Protein AF-A0A820I9M3-F1 (afdb_monomer_lite)

Radius of gyration: 20.69 Å; chains: 1; bounding box: 54×46×47 Å

Sequence (128 aa):
MGVDLPSICWPTSKDFTCWDHLLSNITSIHVIHMNHLDVGYNGIPTMGFINNILNIYFHQYLPRAAILAEQIRRISLDDSFIYKTHPWLLSMFFDCPSNFVLAGIELKCPSNDELMLIERAIRTGTIA

Organism: NCBI:txid392033

pLDDT: mean 86.3, std 14.19, range [38.12, 98.44]

Foldseek 3Di:
DDDPDPDPDDDDPVDCVSVCVVVVPDPDDDDAAEDDQDQQDCPDPDGSHPLVSLLCCQPPVLLVLLVVQVVCVVVDVPDGAAYEDDPVSVVCQLVPDPQDDDPNHGRDHHDPVSVVSNVVCVVVRRYD

Secondary structure (DSSP, 8-state):
--------PPPBTTB-HHHHHHHTT-------EE----TT---SSS---HHHHHHHIIIIIHHHHHHHHHHHHHH-SS----EE--HHHHHHHHTPPTT-EETTEEPPPPPHHHHHHHHHHHHTTSB-

Structure (mmCIF, N/CA/C/O backbone):
data_AF-A0A820I9M3-F1
#
_entry.id   AF-A0A820I9M3-F1
#
loop_
_atom_site.group_PDB
_atom_site.id
_atom_site.type_symbol
_atom_site.label_atom_id
_atom_site.label_alt_id
_atom_site.label_comp_id
_atom_site.label_asym_id
_atom_site.label_entity_id
_atom_site.label_seq_id
_atom_site.pdbx_PDB_ins_code
_atom_site.Cartn_x
_atom_site.Cartn_y
_atom_site.Cartn_z
_atom_site.occupancy
_atom_site.B_iso_or_equiv
_atom_site.auth_seq_id
_atom_site.auth_comp_id
_atom_site.auth_asym_id
_atom_site.auth_atom_id
_atom_site.pdbx_PDB_model_num
ATOM 1 N N . MET A 1 1 ? 24.619 -35.774 -23.546 1.00 38.12 1 MET A N 1
ATOM 2 C CA . MET A 1 1 ? 24.988 -34.346 -23.602 1.00 38.12 1 MET A CA 1
ATOM 3 C C . MET A 1 1 ? 24.532 -33.729 -22.295 1.00 38.12 1 MET A C 1
ATOM 5 O O . MET A 1 1 ? 23.336 -33.546 -22.118 1.00 38.12 1 MET A O 1
ATOM 9 N N . GLY A 1 2 ? 25.447 -33.590 -21.334 1.00 38.69 2 GLY A N 1
ATOM 10 C CA . GLY A 1 2 ? 25.148 -32.971 -20.045 1.00 38.69 2 GLY A CA 1
ATOM 11 C C . GLY A 1 2 ? 25.142 -31.458 -20.212 1.00 38.69 2 GLY A C 1
ATOM 12 O O . GLY A 1 2 ? 26.060 -30.912 -20.814 1.00 38.69 2 GLY A O 1
ATOM 13 N N . VAL A 1 3 ? 24.088 -30.801 -19.745 1.00 46.31 3 VAL A N 1
ATOM 14 C CA . VAL A 1 3 ? 24.104 -29.355 -19.527 1.00 46.31 3 VAL A CA 1
ATOM 15 C C . VAL A 1 3 ? 24.861 -29.129 -18.228 1.00 46.31 3 VAL A C 1
ATOM 17 O O . VAL A 1 3 ? 24.328 -29.393 -17.151 1.00 46.31 3 VAL A O 1
ATOM 20 N N . ASP A 1 4 ? 26.115 -28.695 -18.339 1.00 50.47 4 ASP A N 1
ATOM 21 C CA . ASP A 1 4 ? 26.831 -28.098 -17.218 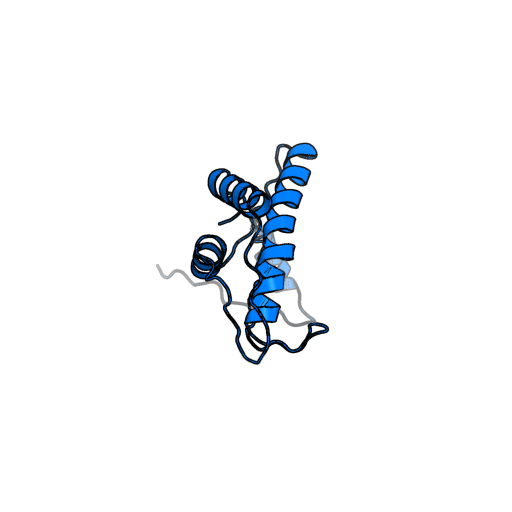1.00 50.47 4 ASP A CA 1
ATOM 22 C C . ASP A 1 4 ? 26.031 -26.866 -16.791 1.00 50.47 4 ASP A C 1
ATOM 24 O O . ASP A 1 4 ? 25.974 -25.858 -17.500 1.00 50.47 4 ASP A O 1
ATOM 28 N N . LEU A 1 5 ? 25.338 -26.967 -15.656 1.00 52.59 5 LEU A N 1
ATOM 29 C CA . LEU A 1 5 ? 24.785 -25.790 -15.004 1.00 52.59 5 LEU A CA 1
ATOM 30 C C . LEU A 1 5 ? 25.975 -24.879 -14.682 1.00 52.59 5 LEU A C 1
ATOM 32 O O . LEU A 1 5 ? 26.922 -25.361 -14.052 1.00 52.59 5 LEU A O 1
ATOM 36 N N . PRO A 1 6 ? 25.970 -23.602 -15.109 1.00 56.34 6 PRO A N 1
ATOM 37 C CA . PRO A 1 6 ? 27.057 -22.699 -14.780 1.00 56.34 6 PRO A CA 1
ATOM 38 C C . PRO A 1 6 ? 27.207 -22.690 -13.261 1.00 56.34 6 PRO A C 1
ATOM 40 O O . PRO A 1 6 ? 26.244 -22.449 -12.529 1.00 56.34 6 PRO A O 1
ATOM 43 N N . SER A 1 7 ? 28.406 -23.035 -12.796 1.00 60.47 7 SER A N 1
ATOM 44 C CA . SER A 1 7 ? 28.771 -22.999 -11.387 1.00 60.47 7 SER A CA 1
ATOM 45 C C . SER A 1 7 ? 28.386 -21.633 -10.833 1.00 60.47 7 SER A C 1
ATOM 47 O O . SER A 1 7 ? 28.959 -20.627 -11.252 1.00 60.47 7 SER A O 1
ATOM 49 N N . ILE A 1 8 ? 27.397 -21.598 -9.934 1.00 60.56 8 ILE A N 1
ATOM 50 C CA . ILE A 1 8 ? 26.994 -20.385 -9.219 1.00 60.56 8 ILE A CA 1
ATOM 51 C C . ILE A 1 8 ? 28.252 -19.820 -8.556 1.00 60.56 8 ILE A C 1
ATOM 53 O O . ILE A 1 8 ? 28.775 -20.395 -7.600 1.00 60.56 8 ILE A O 1
ATOM 57 N N . CYS A 1 9 ? 28.771 -18.721 -9.103 1.00 64.31 9 CYS A N 1
ATOM 58 C CA . CYS A 1 9 ? 29.824 -17.953 -8.470 1.00 64.31 9 CYS A CA 1
ATOM 59 C C . CYS A 1 9 ? 29.164 -17.028 -7.446 1.00 64.31 9 CYS A C 1
ATOM 61 O O . CYS A 1 9 ? 28.246 -16.274 -7.760 1.00 64.31 9 CYS A O 1
ATOM 63 N N . TRP A 1 10 ? 29.596 -17.127 -6.190 1.00 58.09 10 TRP A N 1
ATOM 64 C CA . TRP A 1 10 ? 29.182 -16.197 -5.148 1.00 58.09 10 TRP A CA 1
ATOM 65 C C . TRP A 1 10 ? 30.125 -14.996 -5.196 1.00 58.09 10 TRP A C 1
ATOM 67 O O . TRP A 1 10 ? 31.331 -15.179 -5.006 1.00 58.09 10 TRP A O 1
ATOM 77 N N . PRO A 1 11 ? 29.626 -13.780 -5.460 1.00 62.53 11 PRO A N 1
ATOM 78 C CA . PRO A 1 11 ? 30.482 -12.611 -5.488 1.00 62.53 11 PRO A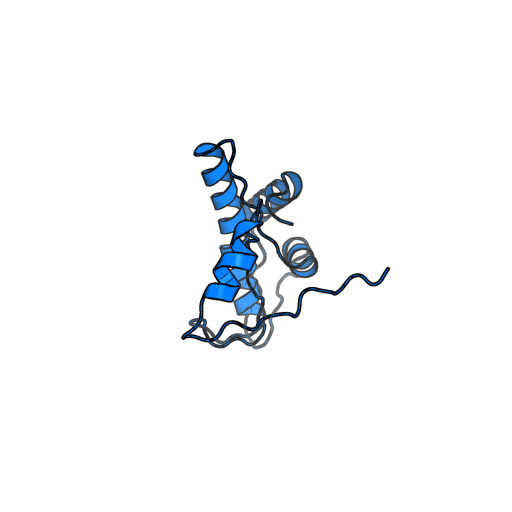 CA 1
ATOM 79 C C . PRO A 1 11 ? 31.044 -12.355 -4.090 1.00 62.53 11 PRO A C 1
ATOM 81 O O . PRO A 1 11 ? 30.339 -12.445 -3.083 1.00 62.53 11 PRO A O 1
ATOM 84 N N . THR A 1 12 ? 32.324 -12.008 -4.032 1.00 62.72 12 THR A N 1
ATOM 85 C CA . THR A 1 12 ? 32.939 -11.485 -2.810 1.00 62.72 12 THR A CA 1
ATOM 86 C C . THR A 1 12 ? 33.134 -9.984 -2.969 1.00 62.72 12 THR A C 1
ATOM 88 O O . THR A 1 12 ? 33.204 -9.474 -4.083 1.00 62.72 12 THR A O 1
ATOM 91 N N . SER A 1 13 ? 33.280 -9.254 -1.863 1.00 66.06 13 SER A N 1
ATOM 92 C CA . SER A 1 13 ? 33.480 -7.794 -1.879 1.00 66.06 13 SER A CA 1
ATOM 93 C C . SER A 1 13 ? 34.750 -7.321 -2.605 1.00 66.06 13 SER A C 1
ATOM 95 O O . SER A 1 13 ? 34.985 -6.119 -2.696 1.00 66.06 13 SER A O 1
ATOM 97 N N . LYS A 1 14 ? 35.584 -8.246 -3.095 1.00 64.94 14 LYS A N 1
ATOM 98 C CA . LYS A 1 14 ? 36.868 -7.975 -3.749 1.00 64.94 14 LYS A CA 1
ATOM 99 C C . LYS A 1 14 ? 36.947 -8.483 -5.189 1.00 64.94 14 LYS A C 1
ATOM 101 O O . LYS A 1 14 ? 37.935 -8.187 -5.851 1.00 64.94 14 LYS A O 1
ATOM 106 N N . ASP A 1 15 ? 35.944 -9.221 -5.663 1.00 66.38 15 ASP A N 1
ATOM 107 C CA . ASP A 1 15 ? 35.921 -9.764 -7.020 1.00 66.38 15 ASP A CA 1
ATOM 108 C C . ASP A 1 15 ? 34.523 -9.625 -7.634 1.00 66.38 15 ASP A C 1
ATOM 110 O O . ASP A 1 15 ? 33.578 -10.328 -7.265 1.00 66.38 15 ASP A O 1
ATOM 114 N N . PHE A 1 16 ? 34.421 -8.680 -8.570 1.00 66.00 16 PHE A N 1
ATOM 115 C CA . PHE A 1 16 ? 33.206 -8.360 -9.316 1.00 66.00 16 PHE A CA 1
ATOM 116 C C . PHE A 1 16 ? 33.152 -9.032 -10.695 1.00 66.00 16 PHE A C 1
ATOM 118 O O . PHE A 1 16 ? 32.154 -8.881 -11.389 1.00 66.00 16 PHE A O 1
ATOM 125 N N . THR A 1 17 ? 34.162 -9.811 -11.096 1.00 69.88 17 THR A N 1
ATOM 126 C CA . THR A 1 17 ? 34.201 -10.435 -12.436 1.00 69.88 17 THR A CA 1
ATOM 127 C C . THR A 1 17 ? 33.031 -11.401 -12.674 1.00 69.88 17 THR A C 1
ATOM 129 O O . THR A 1 17 ? 32.539 -11.542 -13.793 1.00 69.88 17 THR A O 1
ATOM 132 N N . CYS A 1 18 ? 32.513 -12.001 -11.598 1.00 67.06 18 CYS A N 1
ATOM 133 C CA . CYS A 1 18 ? 31.279 -12.787 -11.604 1.00 67.06 18 CYS A CA 1
ATOM 134 C C . CYS A 1 18 ? 30.041 -11.936 -11.958 1.00 67.06 18 CYS A C 1
ATOM 136 O O . CYS A 1 18 ? 29.183 -12.397 -12.711 1.00 67.06 18 CYS A O 1
ATOM 138 N N . TRP A 1 19 ? 29.959 -10.688 -11.472 1.00 64.44 19 TRP A N 1
ATOM 139 C CA . TRP A 1 19 ? 28.880 -9.767 -11.836 1.00 64.44 19 TRP A CA 1
ATOM 140 C C . TRP A 1 19 ? 28.956 -9.383 -13.307 1.00 64.44 19 TRP A C 1
ATOM 142 O O . TRP A 1 19 ? 27.931 -9.434 -13.969 1.00 64.44 19 TRP A O 1
ATOM 152 N N . ASP A 1 20 ? 30.135 -9.081 -13.847 1.00 69.31 20 ASP A N 1
ATOM 153 C CA . ASP A 1 20 ? 30.264 -8.685 -15.257 1.00 69.31 20 ASP A CA 1
ATOM 154 C C . ASP A 1 20 ? 29.755 -9.776 -16.213 1.00 69.31 20 ASP A C 1
ATOM 156 O O . ASP A 1 20 ? 29.002 -9.489 -17.145 1.00 69.31 20 ASP A O 1
ATOM 160 N N . HIS A 1 21 ? 30.070 -11.048 -15.942 1.00 67.75 21 HIS A N 1
ATOM 161 C CA . HIS A 1 21 ? 29.542 -12.164 -16.729 1.00 67.75 21 HIS A CA 1
ATOM 162 C C . HIS A 1 21 ? 28.028 -12.358 -16.557 1.00 67.75 21 HIS A C 1
ATOM 164 O O . HIS A 1 21 ? 27.332 -12.552 -17.554 1.00 67.75 21 HIS A O 1
ATOM 170 N N . LEU A 1 22 ? 27.502 -12.272 -15.331 1.00 66.50 22 LEU A N 1
ATOM 171 C CA . LEU A 1 22 ? 26.061 -12.378 -15.060 1.00 66.50 22 LEU A CA 1
ATOM 172 C C . LEU A 1 22 ? 25.261 -11.227 -15.683 1.00 66.50 22 LEU A C 1
ATOM 174 O O . LEU A 1 22 ? 24.203 -11.461 -16.259 1.00 66.50 22 LEU A O 1
ATOM 178 N N . LEU A 1 23 ? 25.771 -10.000 -15.593 1.00 72.00 23 LEU A N 1
ATOM 179 C CA . LEU A 1 23 ? 25.123 -8.785 -16.083 1.00 72.00 23 LEU A CA 1
ATOM 180 C C . LEU A 1 23 ? 25.189 -8.668 -17.613 1.00 72.00 23 LEU A C 1
ATOM 182 O O . LEU A 1 23 ? 24.289 -8.075 -18.203 1.00 72.00 23 LEU A O 1
ATOM 186 N N . SER A 1 24 ? 26.192 -9.271 -18.268 1.00 77.50 24 SER A N 1
ATOM 187 C CA . SER A 1 24 ? 26.392 -9.178 -19.727 1.00 77.50 24 SER A CA 1
ATOM 188 C C . SER A 1 24 ? 25.237 -9.719 -20.585 1.00 77.50 24 SER A C 1
ATOM 190 O O . SER A 1 24 ? 25.130 -9.351 -21.752 1.00 77.50 24 SER A O 1
ATOM 192 N N . ASN A 1 25 ? 24.354 -10.549 -20.013 1.00 79.62 25 ASN A N 1
ATOM 193 C CA . ASN A 1 25 ? 23.222 -11.178 -20.706 1.00 79.62 25 ASN A CA 1
ATOM 194 C C . ASN A 1 25 ? 21.840 -10.798 -20.135 1.00 79.62 25 ASN A C 1
ATOM 196 O O . ASN A 1 25 ? 20.833 -11.390 -20.530 1.00 79.62 25 ASN A O 1
ATOM 200 N N . ILE A 1 26 ? 21.750 -9.833 -19.211 1.00 82.31 26 ILE A N 1
ATOM 201 C CA . ILE A 1 26 ? 20.456 -9.394 -18.663 1.00 82.31 26 ILE A CA 1
ATOM 202 C C . ILE A 1 26 ? 19.795 -8.416 -19.635 1.00 82.31 26 ILE A C 1
ATOM 204 O O . ILE A 1 26 ? 20.290 -7.315 -19.857 1.00 82.31 26 ILE A O 1
ATOM 208 N N . THR A 1 27 ? 18.643 -8.799 -20.182 1.00 86.38 27 THR A N 1
ATOM 209 C CA . THR A 1 27 ? 17.860 -7.963 -21.111 1.00 86.38 27 THR A CA 1
ATOM 210 C C . THR A 1 27 ? 16.701 -7.230 -20.440 1.00 86.38 27 THR A C 1
ATOM 212 O O . THR A 1 27 ? 16.166 -6.280 -21.007 1.00 86.38 27 THR A O 1
ATOM 215 N N . SER A 1 28 ? 16.307 -7.650 -19.235 1.00 87.00 28 SER A N 1
ATOM 216 C CA . SER A 1 28 ? 15.163 -7.089 -18.517 1.00 87.00 28 SER A CA 1
ATOM 217 C C . SER A 1 28 ? 15.353 -7.143 -17.006 1.00 87.00 28 SER A C 1
ATOM 219 O O . SER A 1 28 ? 15.752 -8.172 -16.459 1.00 87.00 28 SER A O 1
ATOM 221 N N . ILE A 1 29 ? 14.977 -6.059 -16.330 1.00 84.25 29 ILE A N 1
ATOM 222 C CA . ILE A 1 29 ? 14.872 -5.985 -14.872 1.00 84.25 29 ILE A CA 1
ATOM 223 C C . ILE A 1 29 ? 13.430 -5.614 -14.539 1.00 84.25 29 ILE A C 1
ATOM 225 O O . ILE A 1 29 ? 12.934 -4.580 -14.981 1.00 84.25 29 ILE A O 1
ATOM 229 N N . HIS A 1 30 ? 12.760 -6.451 -13.750 1.00 88.19 30 HIS A N 1
ATOM 230 C CA . HIS A 1 30 ? 11.416 -6.170 -13.252 1.00 88.19 30 HIS A CA 1
ATOM 231 C C . HIS A 1 30 ? 11.505 -5.647 -11.821 1.00 88.19 30 HIS A C 1
ATOM 233 O O . HIS A 1 30 ? 12.017 -6.334 -10.937 1.00 88.19 30 HIS A O 1
ATOM 239 N N . VAL A 1 31 ? 10.987 -4.443 -11.584 1.00 89.19 31 VAL A N 1
ATOM 240 C CA . VAL A 1 31 ? 10.899 -3.861 -10.241 1.00 89.19 31 VAL A CA 1
ATOM 241 C C . VAL A 1 31 ? 9.506 -4.133 -9.683 1.00 89.19 31 VAL A C 1
ATOM 243 O O . VAL A 1 31 ? 8.505 -3.738 -10.273 1.00 89.19 31 VAL A O 1
ATOM 246 N N . ILE A 1 32 ? 9.440 -4.832 -8.548 1.00 89.81 32 ILE A N 1
ATOM 247 C CA . ILE A 1 32 ? 8.186 -5.132 -7.850 1.00 89.81 32 ILE A CA 1
ATOM 248 C C . ILE A 1 32 ? 8.096 -4.232 -6.622 1.00 89.81 32 ILE A C 1
ATOM 250 O O . ILE A 1 32 ? 8.956 -4.281 -5.743 1.00 89.81 32 ILE A O 1
ATOM 254 N N . HIS A 1 33 ? 7.037 -3.428 -6.549 1.00 94.88 33 HIS A N 1
ATOM 255 C CA . HIS A 1 33 ? 6.790 -2.554 -5.410 1.00 94.88 33 HIS A CA 1
ATOM 256 C C . HIS A 1 33 ? 5.882 -3.258 -4.408 1.00 94.88 33 HIS A C 1
ATOM 258 O O . HIS A 1 33 ? 4.757 -3.628 -4.733 1.00 94.88 33 HIS A O 1
ATOM 264 N N . MET A 1 34 ? 6.362 -3.434 -3.183 1.00 94.94 34 MET A N 1
ATOM 265 C CA . MET A 1 34 ? 5.577 -3.982 -2.081 1.00 94.94 34 MET A CA 1
ATOM 266 C C . MET A 1 34 ? 6.117 -3.483 -0.747 1.00 94.94 34 MET A C 1
ATOM 268 O O . MET A 1 34 ? 7.267 -3.051 -0.652 1.00 94.94 34 MET A O 1
ATOM 272 N N . ASN A 1 35 ? 5.307 -3.602 0.299 1.00 91.94 35 ASN A N 1
ATOM 273 C CA . ASN A 1 35 ? 5.803 -3.551 1.666 1.00 91.94 35 ASN A CA 1
ATOM 274 C C . ASN A 1 35 ? 5.854 -4.968 2.239 1.00 91.94 35 ASN A C 1
ATOM 276 O O . ASN A 1 35 ? 4.934 -5.763 2.035 1.00 91.94 35 ASN A O 1
ATOM 280 N N . HIS A 1 36 ? 6.926 -5.277 2.969 1.00 92.44 36 HIS A N 1
ATOM 281 C CA . HIS A 1 36 ? 6.898 -6.416 3.875 1.00 92.44 36 HIS A CA 1
ATOM 282 C C . HIS A 1 36 ? 5.947 -6.084 5.032 1.00 92.44 36 HIS A C 1
ATOM 284 O O . HIS A 1 36 ? 5.951 -4.961 5.547 1.00 92.44 36 HIS A O 1
ATOM 290 N N . LEU A 1 37 ? 5.069 -7.026 5.374 1.00 91.31 37 LEU A N 1
ATOM 291 C CA . LEU A 1 37 ? 4.077 -6.845 6.425 1.00 91.31 37 LEU A CA 1
ATOM 292 C C . LEU A 1 37 ? 4.532 -7.584 7.678 1.00 91.31 37 LEU A C 1
ATOM 294 O O . LEU A 1 37 ? 4.375 -8.797 7.779 1.00 91.31 37 LEU A O 1
ATOM 298 N N . ASP A 1 38 ? 5.019 -6.820 8.648 1.00 87.75 38 ASP A N 1
ATOM 299 C CA . ASP A 1 38 ? 5.433 -7.328 9.950 1.00 87.75 38 ASP A CA 1
ATOM 300 C C . ASP A 1 38 ? 4.413 -6.945 11.027 1.00 87.75 38 ASP A C 1
ATOM 302 O O . ASP A 1 38 ? 4.386 -5.822 11.541 1.00 87.75 38 ASP A O 1
ATOM 306 N N . VAL A 1 39 ? 3.560 -7.897 11.400 1.00 83.31 39 VAL A N 1
ATOM 307 C CA . VAL A 1 39 ? 2.665 -7.737 12.550 1.00 83.31 39 VAL A CA 1
ATOM 308 C C . VAL A 1 39 ? 3.467 -7.976 13.831 1.00 83.31 39 VAL A C 1
ATOM 310 O O . VAL A 1 39 ? 3.999 -9.063 14.036 1.00 83.31 39 VAL A O 1
ATOM 313 N N . GLY A 1 40 ? 3.544 -6.972 14.706 1.00 77.94 40 GLY A N 1
ATOM 314 C CA . GLY A 1 40 ? 4.389 -6.989 15.908 1.00 77.94 40 GLY A CA 1
ATOM 315 C C . GLY A 1 40 ? 5.654 -6.130 15.795 1.00 77.94 40 GLY A C 1
ATOM 316 O O . GLY A 1 40 ? 6.465 -6.115 16.719 1.00 77.94 40 GLY A O 1
ATOM 317 N N . TYR A 1 41 ? 5.834 -5.401 14.690 1.00 77.50 41 TYR A N 1
ATOM 318 C CA . TYR A 1 41 ? 7.030 -4.599 14.432 1.00 77.50 41 TYR A CA 1
ATOM 319 C C . TYR A 1 41 ? 7.086 -3.292 15.230 1.00 77.50 41 TYR A C 1
ATOM 321 O O . TYR A 1 41 ? 6.232 -2.421 15.096 1.00 77.50 41 TYR A O 1
ATOM 329 N N . ASN A 1 42 ? 8.149 -3.106 16.012 1.00 69.62 42 ASN A N 1
ATOM 330 C CA . ASN A 1 42 ? 8.294 -1.967 16.922 1.00 69.62 42 ASN A CA 1
ATOM 331 C C . ASN A 1 42 ? 9.073 -0.766 16.336 1.00 69.62 42 ASN A C 1
ATOM 333 O O . ASN A 1 42 ? 9.687 -0.016 17.089 1.00 69.62 42 ASN A O 1
ATOM 337 N N . GLY A 1 43 ? 9.108 -0.596 15.009 1.00 67.19 43 GLY A N 1
ATOM 338 C CA . GLY A 1 43 ? 9.781 0.539 14.347 1.00 67.19 43 GLY A CA 1
ATOM 339 C C . GLY A 1 43 ? 8.840 1.625 13.818 1.00 67.19 43 GLY A C 1
ATOM 340 O O . GLY A 1 43 ? 9.220 2.405 12.949 1.00 67.19 43 GLY A O 1
ATOM 341 N N . ILE A 1 44 ? 7.612 1.676 14.330 1.00 69.19 44 ILE A N 1
ATOM 342 C CA . ILE A 1 44 ? 6.671 2.788 14.151 1.00 69.19 44 ILE A CA 1
ATOM 343 C C . ILE A 1 44 ? 6.549 3.575 15.472 1.00 69.19 44 ILE A C 1
ATOM 345 O O . ILE A 1 44 ? 6.870 3.029 16.526 1.00 69.19 44 ILE A O 1
ATOM 349 N N . PRO A 1 45 ? 6.115 4.856 15.463 1.00 75.81 45 PRO A N 1
ATOM 350 C CA . PRO A 1 45 ? 6.021 5.662 16.690 1.00 75.81 45 PRO A CA 1
ATOM 351 C C . PRO A 1 45 ? 5.086 5.077 17.758 1.00 75.81 45 PRO A C 1
ATOM 353 O O . PRO A 1 45 ? 5.193 5.416 18.934 1.00 75.81 45 PRO A O 1
ATOM 356 N N . THR A 1 46 ? 4.153 4.220 17.345 1.00 75.88 46 THR A N 1
ATOM 357 C CA . THR A 1 46 ? 3.263 3.462 18.222 1.00 75.88 46 THR A CA 1
ATOM 358 C C . THR A 1 46 ? 3.707 2.006 18.298 1.00 75.88 46 THR A C 1
ATOM 360 O O . THR A 1 46 ? 4.418 1.514 17.432 1.00 75.88 46 THR A O 1
ATOM 363 N N . MET A 1 47 ? 3.287 1.280 19.333 1.00 79.88 47 MET A N 1
ATOM 364 C CA . MET A 1 47 ? 3.625 -0.138 19.446 1.00 79.88 47 MET A CA 1
ATOM 365 C C . MET A 1 47 ? 3.084 -0.926 18.244 1.00 79.88 47 MET A C 1
ATOM 367 O O . MET A 1 47 ? 1.937 -0.727 17.835 1.00 79.88 47 MET A O 1
ATOM 371 N N . GLY A 1 48 ? 3.898 -1.845 17.722 1.00 79.69 48 GLY A N 1
ATOM 372 C CA . GLY A 1 48 ? 3.668 -2.656 16.518 1.00 79.69 48 GLY A CA 1
ATOM 373 C C . GLY A 1 48 ? 2.484 -3.615 16.515 1.00 79.69 48 GLY A C 1
ATOM 374 O O . GLY A 1 48 ? 2.484 -4.575 15.750 1.00 79.69 48 GLY A O 1
ATOM 375 N N . PHE A 1 49 ? 1.498 -3.428 17.388 1.00 89.19 49 PHE A N 1
ATOM 376 C CA . PHE A 1 49 ? 0.319 -4.276 17.427 1.00 89.19 49 PHE A CA 1
ATOM 377 C C . PHE A 1 49 ? -0.485 -4.182 16.136 1.00 89.19 49 PHE A C 1
ATOM 379 O O . PHE A 1 49 ? -0.497 -3.158 15.450 1.00 89.19 49 PHE A O 1
ATOM 386 N N . ILE A 1 50 ? -1.180 -5.277 15.830 1.00 91.06 50 ILE A N 1
ATOM 387 C CA . ILE A 1 50 ? -1.801 -5.498 14.528 1.00 91.06 50 ILE A CA 1
ATOM 388 C C . ILE A 1 50 ? -2.684 -4.330 14.078 1.00 91.06 50 ILE A C 1
ATOM 390 O O . ILE A 1 50 ? -2.502 -3.853 12.967 1.00 91.06 50 ILE A O 1
ATOM 394 N N . ASN A 1 51 ? -3.538 -3.777 14.945 1.00 93.50 51 ASN A N 1
ATOM 395 C CA . ASN A 1 51 ? -4.433 -2.686 14.550 1.00 93.50 51 ASN A CA 1
ATOM 396 C C . ASN A 1 51 ? -3.679 -1.396 14.186 1.00 93.50 51 ASN A C 1
ATOM 398 O O . ASN A 1 51 ? -4.089 -0.709 13.258 1.00 93.50 51 ASN A O 1
ATOM 402 N N . ASN A 1 52 ? -2.543 -1.086 14.823 1.00 92.81 52 ASN A N 1
ATOM 403 C CA . ASN A 1 52 ? -1.718 0.056 14.408 1.00 92.81 52 ASN A CA 1
ATOM 404 C C . ASN A 1 52 ? -1.124 -0.161 13.014 1.00 92.81 52 ASN A C 1
ATOM 406 O O . ASN A 1 52 ? -1.156 0.749 12.189 1.00 92.81 52 ASN A O 1
ATOM 410 N N . ILE A 1 53 ? -0.618 -1.366 12.744 1.00 93.38 53 ILE A N 1
ATOM 411 C CA . ILE A 1 53 ? -0.053 -1.713 11.437 1.00 93.38 53 ILE A CA 1
ATOM 412 C C . ILE A 1 53 ? -1.141 -1.671 10.360 1.00 93.38 53 ILE A C 1
ATOM 414 O O . ILE A 1 53 ? -0.969 -0.997 9.346 1.00 93.38 53 ILE A O 1
ATOM 418 N N . LEU A 1 54 ? -2.287 -2.313 10.598 1.00 94.44 54 LEU A N 1
ATOM 419 C CA . LEU A 1 54 ? -3.415 -2.320 9.664 1.00 94.44 54 LEU A CA 1
ATOM 420 C C . LEU A 1 54 ? -3.920 -0.903 9.369 1.00 94.44 54 LEU A C 1
ATOM 422 O O . LEU A 1 54 ? -4.100 -0.563 8.204 1.00 94.44 54 LEU A O 1
ATOM 426 N N . ASN A 1 55 ? -4.041 -0.045 10.387 1.00 95.00 55 ASN A N 1
ATOM 427 C CA . ASN A 1 55 ? -4.442 1.353 10.208 1.00 95.00 55 ASN A CA 1
ATOM 428 C C . ASN A 1 55 ? -3.494 2.120 9.268 1.00 95.00 55 ASN A C 1
ATOM 430 O O . ASN A 1 55 ? -3.950 2.931 8.462 1.00 95.00 55 ASN A O 1
ATOM 434 N N . ILE A 1 56 ? -2.182 1.864 9.331 1.00 94.69 56 ILE A N 1
ATOM 435 C CA . ILE A 1 56 ? -1.212 2.478 8.409 1.00 94.69 56 ILE A CA 1
ATOM 436 C C . ILE A 1 56 ? -1.414 1.938 6.990 1.00 94.69 56 ILE A C 1
ATOM 438 O O . ILE A 1 56 ? -1.421 2.704 6.027 1.00 94.69 56 ILE A O 1
ATOM 442 N N . TYR A 1 57 ? -1.617 0.633 6.828 1.00 95.81 57 TYR A N 1
ATOM 443 C CA . TYR A 1 57 ? -1.885 0.078 5.504 1.00 95.81 57 TYR A CA 1
ATOM 444 C C . TYR A 1 57 ? -3.164 0.654 4.889 1.00 95.81 57 TYR A C 1
ATOM 446 O O . TYR A 1 57 ? -3.140 1.070 3.729 1.00 95.81 57 TYR A O 1
ATOM 454 N N . PHE A 1 58 ? -4.241 0.731 5.672 1.00 97.31 58 PHE A N 1
ATOM 455 C CA . PHE A 1 58 ? -5.556 1.175 5.216 1.00 97.31 58 PHE A CA 1
ATOM 456 C C . PHE A 1 58 ? -5.564 2.656 4.847 1.00 97.31 58 PHE A C 1
ATOM 458 O O . PHE A 1 58 ? -6.017 3.008 3.764 1.00 97.31 58 PHE A O 1
ATOM 465 N N . HIS A 1 59 ? -4.999 3.513 5.696 1.00 97.62 59 HIS A N 1
ATOM 466 C CA . HIS A 1 59 ? -5.129 4.965 5.530 1.00 97.62 59 HIS A CA 1
ATOM 467 C C . HIS A 1 59 ? -3.906 5.641 4.920 1.00 97.62 59 HIS A C 1
ATOM 469 O O . HIS A 1 59 ? -3.921 6.839 4.635 1.00 97.62 59 HIS A O 1
ATOM 475 N N . GLN A 1 60 ? -2.812 4.902 4.735 1.00 96.12 60 GLN A N 1
ATOM 476 C CA . GLN A 1 60 ? -1.573 5.470 4.226 1.00 96.12 60 GLN A CA 1
ATOM 477 C C . GLN A 1 60 ? -1.025 4.691 3.040 1.00 96.12 60 GLN A C 1
ATOM 479 O O . GLN A 1 60 ? -0.866 5.279 1.974 1.00 96.12 60 GLN A O 1
ATOM 484 N N . TYR A 1 61 ? -0.703 3.407 3.188 1.00 96.31 61 TYR A N 1
ATOM 485 C CA . TYR A 1 61 ? 0.039 2.701 2.138 1.00 96.31 61 TYR A CA 1
ATOM 486 C C . TYR A 1 61 ? -0.817 2.383 0.915 1.00 96.31 61 TYR A C 1
ATOM 488 O O . TYR A 1 61 ? -0.411 2.739 -0.193 1.00 96.31 61 TYR A O 1
ATOM 496 N N . LEU A 1 62 ? -2.011 1.807 1.095 1.00 97.69 62 LEU A N 1
ATOM 497 C CA . LEU A 1 62 ? -2.899 1.505 -0.031 1.00 97.69 62 LEU A CA 1
ATOM 498 C C . LEU A 1 62 ? -3.328 2.786 -0.776 1.00 97.69 62 LEU A C 1
ATOM 500 O O . LEU A 1 62 ? -3.129 2.841 -1.995 1.00 97.69 62 LEU A O 1
ATOM 504 N N . PRO A 1 63 ? -3.813 3.859 -0.107 1.00 97.94 63 PRO A N 1
ATOM 505 C CA . PRO A 1 63 ? -4.196 5.082 -0.809 1.00 97.94 63 PRO A CA 1
ATOM 506 C C . PRO A 1 63 ? -3.017 5.755 -1.514 1.00 97.94 63 PRO A C 1
ATOM 508 O O . PRO A 1 63 ? -3.144 6.172 -2.664 1.00 97.94 63 PRO A O 1
ATOM 511 N N . ARG A 1 64 ? -1.838 5.830 -0.875 1.00 97.56 64 ARG A N 1
ATOM 512 C CA . ARG A 1 64 ? -0.654 6.435 -1.508 1.00 97.56 64 ARG A CA 1
ATOM 513 C C . ARG A 1 64 ? -0.193 5.654 -2.729 1.00 97.56 64 ARG A C 1
ATOM 515 O O . ARG A 1 64 ? 0.173 6.287 -3.711 1.00 97.56 64 ARG A O 1
ATOM 522 N N . ALA A 1 65 ? -0.230 4.323 -2.691 1.00 97.31 65 ALA A N 1
ATOM 523 C CA . ALA A 1 65 ? 0.116 3.493 -3.840 1.00 97.31 65 ALA A CA 1
ATOM 524 C C . ALA A 1 65 ? -0.820 3.757 -5.031 1.00 97.31 65 ALA A C 1
ATOM 526 O O . ALA A 1 65 ? -0.349 3.975 -6.147 1.00 97.31 65 ALA A O 1
ATOM 527 N N . ALA A 1 66 ? -2.134 3.818 -4.784 1.00 97.31 66 ALA A N 1
ATOM 528 C CA . ALA A 1 66 ? -3.119 4.141 -5.814 1.00 97.31 66 ALA A CA 1
ATOM 529 C C . ALA A 1 66 ? -2.889 5.539 -6.417 1.00 97.31 66 ALA A C 1
ATOM 531 O O . ALA A 1 66 ? -2.875 5.697 -7.638 1.00 97.31 66 ALA A O 1
ATOM 532 N N . ILE A 1 67 ? -2.658 6.549 -5.571 1.00 97.06 67 ILE A N 1
ATOM 533 C CA . ILE A 1 67 ? -2.422 7.933 -6.008 1.00 97.06 67 ILE A CA 1
ATOM 534 C C . ILE A 1 67 ? -1.111 8.054 -6.789 1.00 97.06 67 ILE A C 1
ATOM 536 O O . ILE A 1 67 ? -1.082 8.706 -7.832 1.00 97.06 67 ILE A O 1
ATOM 540 N N . LEU A 1 68 ? -0.036 7.422 -6.314 1.00 95.81 68 LEU A N 1
ATOM 541 C CA . LEU A 1 68 ? 1.268 7.455 -6.972 1.00 95.81 68 LEU A CA 1
ATOM 542 C C . LEU A 1 68 ? 1.194 6.862 -8.382 1.00 95.81 68 LEU A C 1
ATOM 544 O O . LEU A 1 68 ? 1.759 7.426 -9.314 1.00 95.81 68 LEU A O 1
ATOM 548 N N . ALA A 1 69 ? 0.454 5.771 -8.567 1.00 94.88 69 ALA A N 1
ATOM 549 C CA . ALA A 1 69 ? 0.278 5.182 -9.888 1.00 94.88 69 ALA A CA 1
ATOM 550 C C . ALA A 1 69 ? -0.443 6.119 -10.863 1.00 94.88 69 ALA A C 1
ATOM 552 O O . ALA A 1 69 ? -0.046 6.226 -12.021 1.00 94.88 69 ALA A O 1
ATOM 553 N N . GLU A 1 70 ? -1.478 6.829 -10.400 1.00 93.50 70 GLU A N 1
ATOM 554 C CA . GLU A 1 70 ? -2.154 7.850 -11.207 1.00 93.50 70 GLU A CA 1
ATOM 555 C C . GLU A 1 70 ? -1.224 9.018 -11.545 1.00 93.50 70 GLU A C 1
ATOM 557 O O . GLU A 1 70 ? -1.282 9.562 -12.646 1.00 93.50 70 GLU A O 1
ATOM 562 N N . GLN A 1 71 ? -0.350 9.411 -10.616 1.00 94.75 71 GLN A N 1
ATOM 563 C CA . GLN A 1 71 ? 0.654 10.444 -10.866 1.00 94.75 71 GLN A CA 1
ATOM 564 C C . GLN A 1 71 ? 1.668 9.993 -11.920 1.00 94.75 71 GLN A C 1
ATOM 566 O O . GLN A 1 71 ? 1.941 10.753 -12.845 1.00 94.75 71 GLN A O 1
ATOM 571 N N . ILE A 1 72 ? 2.169 8.758 -11.829 1.00 92.94 72 ILE A N 1
ATOM 572 C CA . ILE A 1 72 ? 3.105 8.189 -12.807 1.00 92.94 72 ILE A CA 1
ATOM 573 C C . ILE A 1 72 ? 2.458 8.137 -14.193 1.00 92.94 72 ILE A C 1
ATOM 575 O O . ILE A 1 72 ? 3.031 8.684 -15.130 1.00 92.94 72 ILE A O 1
ATOM 579 N N . ARG A 1 73 ? 1.218 7.634 -14.303 1.00 90.81 73 ARG A N 1
ATOM 580 C CA . ARG A 1 73 ? 0.455 7.597 -15.567 1.00 90.81 73 ARG A CA 1
ATOM 581 C C . ARG A 1 73 ? 0.277 8.964 -16.235 1.00 90.81 73 ARG A C 1
ATOM 583 O O . ARG A 1 73 ? 0.116 9.042 -17.448 1.00 90.81 73 ARG A O 1
ATOM 590 N N . ARG A 1 74 ? 0.244 10.050 -15.455 1.00 91.19 74 ARG A N 1
ATOM 591 C CA . ARG A 1 74 ? 0.120 11.421 -15.985 1.00 91.19 74 ARG A CA 1
ATOM 592 C C . ARG A 1 74 ? 1.440 11.983 -16.504 1.00 91.19 74 ARG A C 1
ATOM 594 O O . ARG A 1 74 ? 1.410 12.903 -17.314 1.00 91.19 74 ARG A O 1
ATOM 601 N N . ILE A 1 75 ? 2.565 11.490 -15.995 1.00 93.44 75 ILE A N 1
ATOM 602 C CA . ILE A 1 75 ? 3.907 11.994 -16.312 1.00 93.44 75 ILE A CA 1
ATOM 603 C C . ILE A 1 75 ? 4.549 11.154 -17.421 1.00 93.44 75 ILE A C 1
ATOM 605 O O . ILE A 1 75 ? 5.262 11.698 -18.260 1.00 93.44 75 ILE A O 1
ATOM 609 N N . SER A 1 76 ? 4.274 9.851 -17.444 1.00 90.50 76 SER A N 1
ATOM 610 C CA . SER A 1 76 ? 4.824 8.891 -18.395 1.00 90.50 76 SER A CA 1
ATOM 611 C C . SER A 1 76 ? 3.736 7.917 -18.838 1.00 90.50 76 SER A C 1
ATOM 613 O O . SER A 1 76 ? 3.003 7.373 -18.012 1.00 90.50 76 SER A O 1
ATOM 615 N N . LEU A 1 77 ? 3.616 7.718 -20.152 1.00 81.00 77 LEU A N 1
ATOM 616 C CA . LEU A 1 77 ? 2.689 6.741 -20.734 1.00 81.00 77 LEU A CA 1
ATOM 617 C C . LEU A 1 77 ? 3.284 5.327 -20.768 1.00 81.00 77 LEU A C 1
ATOM 619 O O . LEU A 1 77 ? 2.529 4.361 -20.856 1.00 81.00 77 LEU A O 1
ATOM 623 N N . ASP A 1 78 ? 4.611 5.223 -20.681 1.00 85.94 78 ASP A N 1
ATOM 624 C CA . ASP A 1 78 ? 5.347 3.962 -20.794 1.00 85.94 78 ASP A CA 1
ATOM 625 C C . ASP A 1 78 ? 5.661 3.347 -19.421 1.00 85.94 78 ASP A C 1
ATOM 627 O O . ASP A 1 78 ? 5.843 2.133 -19.308 1.00 85.94 78 ASP A O 1
ATOM 631 N N . ASP A 1 79 ? 5.680 4.161 -18.358 1.00 85.31 79 ASP A N 1
ATOM 632 C CA . ASP A 1 79 ? 5.951 3.680 -17.006 1.00 85.31 79 ASP A CA 1
ATOM 633 C C . ASP A 1 79 ? 4.682 3.178 -16.313 1.00 85.31 79 ASP A C 1
ATOM 635 O O . ASP A 1 79 ? 3.645 3.844 -16.254 1.00 85.31 79 ASP A O 1
ATOM 639 N N . SER A 1 80 ? 4.794 2.002 -15.697 1.00 85.94 80 SER A N 1
ATOM 640 C CA . SER A 1 80 ? 3.733 1.416 -14.880 1.00 85.94 80 SER A CA 1
ATOM 641 C C . SER A 1 80 ? 4.193 1.235 -13.439 1.00 85.94 80 SER A C 1
ATOM 643 O O . SER A 1 80 ? 5.299 0.758 -13.191 1.00 85.94 80 SER A O 1
ATOM 645 N N . PHE A 1 81 ? 3.319 1.561 -12.489 1.00 93.19 81 PHE A N 1
ATOM 646 C CA . PHE A 1 81 ? 3.516 1.260 -11.075 1.00 93.19 81 PHE A CA 1
ATOM 647 C C . PHE A 1 81 ? 2.435 0.292 -10.609 1.00 93.19 81 PHE A C 1
ATOM 649 O O . PHE A 1 81 ? 1.246 0.618 -10.625 1.00 93.19 81 PHE A O 1
ATOM 656 N N . ILE A 1 82 ? 2.869 -0.897 -10.196 1.00 94.62 82 ILE A N 1
ATOM 657 C CA . ILE A 1 82 ? 2.011 -1.931 -9.622 1.00 94.62 82 ILE A CA 1
ATOM 658 C C . ILE A 1 82 ? 2.480 -2.174 -8.195 1.00 94.62 82 ILE A C 1
ATOM 660 O O . ILE A 1 82 ? 3.631 -2.551 -7.966 1.00 94.62 82 ILE A O 1
ATOM 664 N N . TYR A 1 83 ? 1.573 -1.978 -7.246 1.00 97.31 83 TYR A N 1
ATOM 665 C CA . TYR A 1 83 ? 1.801 -2.244 -5.838 1.00 97.31 83 TYR A CA 1
ATOM 666 C C . TYR A 1 83 ? 1.212 -3.597 -5.456 1.00 97.31 83 TYR A C 1
ATOM 668 O O . TYR A 1 83 ? 0.002 -3.815 -5.559 1.00 97.31 83 TYR A O 1
ATOM 676 N N . LYS A 1 84 ? 2.084 -4.502 -5.013 1.00 96.69 84 LYS A N 1
ATOM 677 C CA . LYS A 1 84 ? 1.708 -5.832 -4.546 1.00 96.69 84 LYS A CA 1
ATOM 678 C C . LYS A 1 84 ? 1.379 -5.818 -3.064 1.00 96.69 84 LYS A C 1
ATOM 680 O O . LYS A 1 84 ? 2.134 -5.276 -2.254 1.00 96.69 84 LYS A O 1
ATOM 685 N N . THR A 1 85 ? 0.268 -6.450 -2.709 1.00 96.50 85 THR A N 1
ATOM 686 C CA . THR A 1 85 ? -0.167 -6.579 -1.320 1.00 96.50 85 THR A CA 1
ATOM 687 C C . THR A 1 85 ? -0.807 -7.936 -1.037 1.00 96.50 85 THR A C 1
ATOM 689 O O . THR A 1 85 ? -0.927 -8.797 -1.904 1.00 96.50 85 THR A O 1
ATOM 692 N N . HIS A 1 86 ? -1.182 -8.160 0.219 1.00 95.69 86 HIS A N 1
ATOM 693 C CA . HIS A 1 86 ? -1.770 -9.419 0.650 1.00 95.69 86 HIS A CA 1
ATOM 694 C C . HIS A 1 86 ? -3.276 -9.449 0.326 1.00 95.69 86 HIS A C 1
ATOM 696 O O . HIS A 1 86 ? -3.991 -8.528 0.730 1.00 95.69 86 HIS A O 1
ATOM 702 N N . PRO A 1 87 ? -3.810 -10.517 -0.300 1.00 96.06 87 PRO A N 1
ATOM 703 C CA . PRO A 1 87 ? -5.242 -10.612 -0.601 1.00 96.06 87 PRO A CA 1
ATOM 704 C C . PRO A 1 87 ? -6.140 -10.506 0.636 1.00 96.06 87 PRO A C 1
ATOM 706 O O . PRO A 1 87 ? -7.188 -9.869 0.593 1.00 96.06 87 PRO A O 1
ATOM 709 N N . TRP A 1 88 ? -5.710 -11.078 1.766 1.00 95.75 88 TRP A N 1
ATOM 710 C CA . TRP A 1 88 ? -6.462 -10.998 3.021 1.00 95.75 88 TRP A CA 1
ATOM 711 C C . TRP A 1 88 ? -6.531 -9.568 3.571 1.00 95.75 88 TRP A C 1
ATOM 713 O O . TRP A 1 88 ? -7.519 -9.204 4.200 1.00 95.75 88 TRP A O 1
ATOM 723 N N . LEU A 1 89 ? -5.509 -8.746 3.310 1.00 96.38 89 LEU A N 1
ATOM 724 C CA . LEU A 1 89 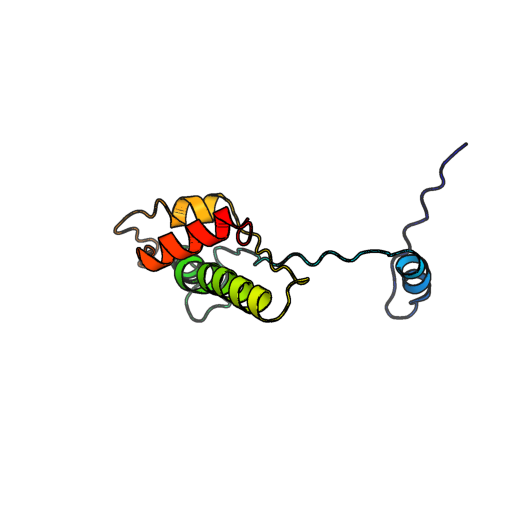? -5.480 -7.354 3.743 1.00 96.38 89 LEU A CA 1
ATOM 725 C C . LEU A 1 89 ? -6.490 -6.524 2.949 1.00 96.38 89 LEU A C 1
ATOM 727 O O . LEU A 1 89 ? -7.185 -5.698 3.529 1.00 96.38 8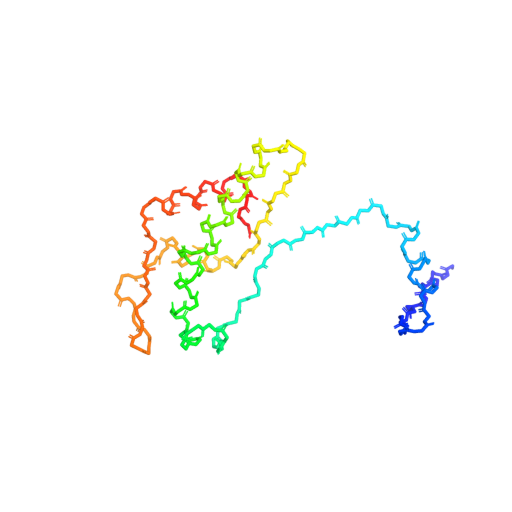9 LEU A O 1
ATOM 731 N N . LEU A 1 90 ? -6.614 -6.789 1.643 1.00 97.56 90 LEU A N 1
ATOM 732 C CA . LEU A 1 90 ? -7.657 -6.191 0.809 1.00 97.56 90 LEU A CA 1
ATOM 733 C C . LEU A 1 90 ? -9.048 -6.677 1.219 1.00 97.56 90 LEU A C 1
ATOM 735 O O . LEU A 1 90 ? -9.949 -5.861 1.357 1.00 97.56 90 LEU A O 1
ATOM 739 N N . SER A 1 91 ? -9.223 -7.977 1.475 1.00 97.44 91 SER A N 1
ATOM 740 C CA . SER A 1 91 ? -10.497 -8.504 1.980 1.00 97.44 91 SER A CA 1
ATOM 741 C C . SER A 1 91 ? -10.911 -7.806 3.276 1.00 97.44 91 SER A C 1
ATOM 743 O O . SER A 1 91 ? -12.030 -7.323 3.364 1.00 97.44 91 SER A O 1
ATOM 745 N N . MET A 1 92 ? -10.000 -7.646 4.238 1.00 95.94 92 MET A N 1
ATOM 746 C CA . MET A 1 92 ? -10.290 -6.939 5.489 1.00 95.94 92 MET A CA 1
ATOM 747 C C . MET A 1 92 ? -10.511 -5.430 5.300 1.00 95.94 92 MET A C 1
ATOM 749 O O . MET A 1 92 ? -11.248 -4.824 6.069 1.00 95.94 92 MET A O 1
ATOM 753 N N . PHE A 1 93 ? -9.879 -4.817 4.297 1.00 97.50 93 PHE A N 1
ATOM 754 C CA . PHE A 1 93 ? -10.099 -3.414 3.945 1.00 97.50 93 PHE A CA 1
ATOM 755 C C . PHE A 1 93 ? -11.539 -3.180 3.456 1.00 97.50 93 PHE A C 1
ATOM 757 O O . PHE A 1 93 ? -12.174 -2.221 3.887 1.00 97.50 93 PHE A O 1
ATOM 764 N N . PHE A 1 94 ? -12.069 -4.065 2.603 1.00 98.00 94 PHE A N 1
ATOM 765 C CA . PHE A 1 94 ? -13.446 -3.964 2.096 1.00 98.00 94 PHE A CA 1
ATOM 766 C C . PHE A 1 94 ? -14.497 -4.483 3.089 1.00 98.00 94 PHE A C 1
ATOM 768 O O . PHE A 1 94 ? -15.558 -3.878 3.212 1.00 98.00 94 PHE A O 1
ATOM 775 N N . ASP A 1 95 ? -14.181 -5.538 3.841 1.00 97.25 95 ASP A N 1
ATOM 776 C CA . ASP A 1 95 ? -15.059 -6.157 4.842 1.00 97.25 95 ASP A CA 1
ATOM 777 C C . ASP A 1 95 ? -14.609 -5.802 6.271 1.00 97.25 95 ASP A C 1
ATOM 779 O O . ASP A 1 95 ? -14.431 -6.665 7.136 1.00 97.25 95 ASP A O 1
ATOM 783 N N . CYS A 1 96 ? -14.371 -4.512 6.522 1.00 96.12 96 CYS A N 1
ATOM 784 C CA . CYS A 1 96 ? -13.826 -4.059 7.797 1.00 96.12 96 CYS A CA 1
ATOM 785 C C . CYS A 1 96 ? -14.858 -4.171 8.941 1.00 96.12 96 CYS A C 1
ATOM 787 O O . CYS A 1 96 ? -15.936 -3.574 8.863 1.00 96.12 96 CYS A O 1
ATOM 789 N N . PRO A 1 97 ? -14.552 -4.897 10.035 1.00 94.31 97 PRO A N 1
ATOM 790 C CA . PRO A 1 97 ? -15.470 -5.044 11.158 1.00 94.31 97 PRO A CA 1
ATOM 791 C C . PRO A 1 97 ? -15.575 -3.753 11.981 1.00 94.31 97 PRO A C 1
ATOM 793 O O . PRO A 1 97 ? -14.581 -3.234 12.490 1.00 94.31 97 PRO A O 1
ATOM 796 N N . SER A 1 98 ? -16.802 -3.272 12.190 1.00 89.25 98 SER A N 1
ATOM 797 C CA . SER A 1 98 ? -17.070 -2.119 13.057 1.00 89.25 98 SER A CA 1
ATOM 798 C C . SER A 1 98 ? -16.681 -2.399 14.515 1.00 89.25 98 SER A C 1
ATOM 800 O O . SER A 1 98 ? -17.005 -3.467 15.036 1.00 89.25 98 SER A O 1
ATOM 802 N N . ASN A 1 99 ? -16.088 -1.412 15.197 1.00 90.00 99 ASN A N 1
ATOM 803 C CA . ASN A 1 99 ? -15.709 -1.465 16.619 1.00 90.00 99 ASN A CA 1
ATOM 804 C C . ASN A 1 99 ? -14.704 -2.579 16.975 1.00 90.00 99 ASN A C 1
ATOM 806 O O . ASN A 1 99 ? -14.706 -3.099 18.094 1.00 90.00 99 ASN A O 1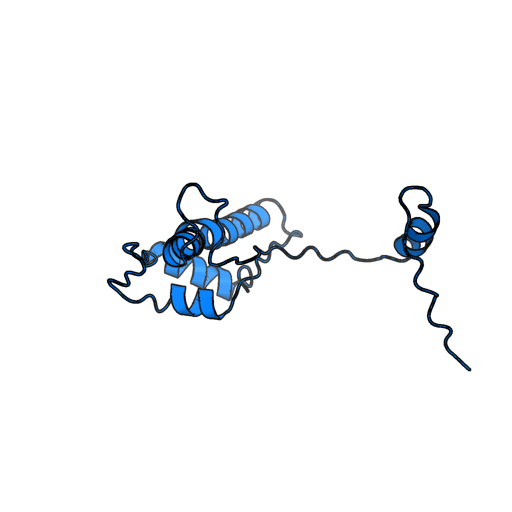
ATOM 810 N N . PHE A 1 100 ? -13.848 -2.979 16.034 1.00 94.00 100 PHE A N 1
ATOM 811 C CA . PHE A 1 100 ? -12.842 -4.004 16.286 1.00 94.00 100 PHE A CA 1
ATOM 812 C C . PHE A 1 100 ? -11.656 -3.438 17.076 1.00 94.00 100 PHE A C 1
ATOM 814 O O . PHE A 1 100 ? -10.870 -2.637 16.569 1.00 94.00 100 PHE A O 1
ATOM 821 N N . VAL A 1 101 ? -11.506 -3.880 18.326 1.00 94.81 101 VAL A N 1
ATOM 822 C CA . VAL A 1 101 ? -10.460 -3.413 19.244 1.00 94.81 101 VAL A CA 1
ATOM 823 C C . VAL A 1 101 ? -9.585 -4.583 19.682 1.00 94.81 101 VAL A C 1
ATOM 825 O O . VAL A 1 101 ? -10.080 -5.575 20.212 1.00 94.81 101 VAL A O 1
ATOM 828 N N . LEU A 1 102 ? -8.270 -4.446 19.517 1.00 90.94 102 LEU A N 1
ATOM 829 C CA . LEU A 1 102 ? -7.272 -5.398 20.007 1.00 90.94 102 LEU A CA 1
ATOM 830 C C . LEU A 1 102 ? -6.200 -4.660 20.797 1.00 90.94 102 LEU A C 1
ATOM 832 O O . LEU A 1 102 ? -5.688 -3.639 20.346 1.00 90.94 102 LEU A O 1
ATOM 836 N N . ALA A 1 103 ? -5.858 -5.178 21.980 1.00 89.25 103 ALA A N 1
ATOM 837 C CA . ALA A 1 103 ? -4.892 -4.554 22.891 1.00 89.25 103 ALA A CA 1
ATOM 838 C C . ALA A 1 103 ? -5.188 -3.059 23.167 1.00 89.25 103 ALA A C 1
ATOM 840 O O . ALA A 1 103 ? -4.276 -2.243 23.271 1.00 89.25 103 ALA A O 1
ATOM 841 N N . GLY A 1 104 ? -6.475 -2.692 23.248 1.00 90.94 104 GLY A N 1
ATOM 842 C CA . GLY A 1 104 ? -6.919 -1.308 23.455 1.00 90.94 104 GLY A CA 1
ATOM 843 C C . GLY A 1 104 ? -6.783 -0.390 22.233 1.00 90.94 104 GLY A C 1
ATOM 844 O O . GLY A 1 104 ? -7.031 0.805 22.352 1.00 90.94 104 GLY A O 1
ATOM 845 N N . ILE A 1 105 ? -6.403 -0.920 21.068 1.00 92.69 105 ILE A N 1
ATOM 846 C CA . ILE A 1 105 ? -6.253 -0.164 19.823 1.00 92.69 105 ILE A CA 1
ATOM 847 C C . ILE A 1 105 ? -7.418 -0.503 18.903 1.00 92.69 105 ILE A C 1
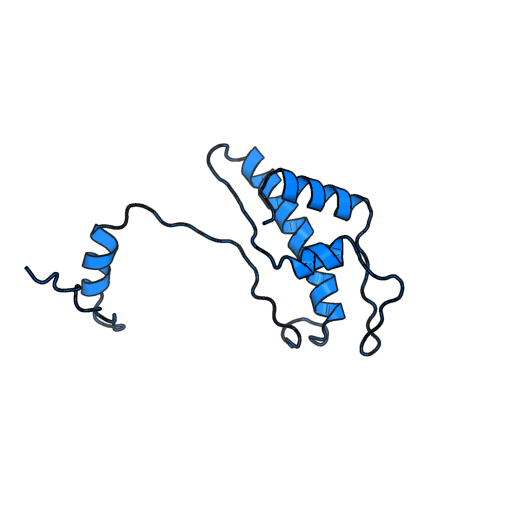ATOM 849 O O . ILE A 1 105 ? -7.654 -1.669 18.594 1.00 92.69 105 ILE A O 1
ATOM 853 N N . GLU A 1 106 ? -8.125 0.516 18.435 1.00 95.25 106 GLU A N 1
ATOM 854 C CA . GLU A 1 106 ? -9.203 0.378 17.458 1.00 95.25 106 GLU A CA 1
ATOM 855 C C . GLU A 1 106 ? -8.651 0.241 16.030 1.00 95.25 106 GLU A C 1
ATOM 857 O O . GLU A 1 106 ? -7.743 0.975 15.620 1.00 95.25 106 GLU A O 1
ATOM 862 N N . LEU A 1 107 ? -9.203 -0.705 15.270 1.00 96.00 107 LEU A N 1
ATOM 863 C CA . LEU A 1 107 ? -9.054 -0.754 13.821 1.00 96.00 107 LEU A CA 1
ATOM 864 C C . LEU A 1 107 ? -9.997 0.277 13.199 1.00 96.00 107 LEU A C 1
ATOM 866 O O . LEU A 1 107 ? -11.213 0.208 13.364 1.00 96.00 107 LEU A O 1
ATOM 870 N N . LYS A 1 108 ? -9.424 1.231 12.478 1.00 96.25 108 LYS A N 1
ATOM 871 C CA . LYS A 1 108 ? -10.149 2.290 11.789 1.00 96.25 108 LYS A CA 1
ATOM 872 C C . LYS A 1 108 ? -10.525 1.781 10.406 1.00 96.25 108 LYS A C 1
ATOM 874 O O . LYS A 1 108 ? -9.655 1.442 9.606 1.00 96.25 108 LYS A O 1
ATOM 879 N N . CYS A 1 109 ? -11.823 1.681 10.147 1.00 97.25 109 CYS A N 1
ATOM 880 C CA . CYS A 1 109 ? -12.296 1.237 8.845 1.00 97.25 109 CYS A CA 1
ATOM 881 C C . CYS A 1 109 ? -12.122 2.330 7.781 1.00 97.25 109 CYS A C 1
ATOM 883 O O . CYS A 1 109 ? -12.244 3.517 8.108 1.00 97.25 109 CYS A O 1
ATOM 885 N N . PRO A 1 110 ? -11.857 1.954 6.517 1.00 98.00 110 PRO A N 1
ATOM 886 C CA . PRO A 1 110 ? -11.729 2.912 5.426 1.00 98.00 110 PRO A CA 1
ATOM 887 C C . PRO A 1 110 ? -13.010 3.719 5.215 1.00 98.00 110 PRO A C 1
ATOM 889 O O . PRO A 1 110 ? -14.125 3.225 5.387 1.00 98.00 110 PRO A O 1
ATOM 892 N N . SER A 1 111 ? -12.845 4.968 4.798 1.00 97.88 111 SER A N 1
ATOM 893 C CA . SER A 1 111 ? -13.937 5.805 4.305 1.00 97.88 111 SER A CA 1
ATOM 894 C C . SER A 1 111 ? -14.439 5.326 2.936 1.00 97.88 111 SER A C 1
ATOM 896 O O . SER A 1 111 ? -13.728 4.642 2.200 1.00 97.88 111 SER A O 1
ATOM 898 N N . ASN A 1 112 ? -15.646 5.744 2.543 1.00 98.00 112 ASN A N 1
ATOM 899 C CA . ASN A 1 112 ? -16.192 5.423 1.216 1.00 98.00 112 ASN A CA 1
ATOM 900 C C . ASN A 1 112 ? -15.288 5.902 0.069 1.00 98.00 112 ASN A C 1
ATOM 902 O O . ASN A 1 112 ? -15.148 5.202 -0.932 1.00 98.00 112 ASN A O 1
ATOM 906 N N . ASP A 1 113 ? -14.638 7.057 0.226 1.00 98.25 113 ASP A N 1
ATOM 907 C CA . ASP A 1 113 ? -13.713 7.588 -0.777 1.00 98.25 113 ASP A CA 1
ATOM 908 C C . ASP A 1 113 ? -12.469 6.700 -0.920 1.00 98.25 113 ASP A C 1
ATOM 910 O O . ASP A 1 113 ? -12.021 6.426 -2.036 1.00 98.25 113 ASP A O 1
ATOM 914 N N . GLU A 1 114 ? -11.934 6.197 0.197 1.00 98.25 114 GLU A N 1
ATOM 915 C CA . GLU A 1 114 ? -10.824 5.242 0.190 1.00 98.25 114 GLU A CA 1
ATOM 916 C C . GLU A 1 114 ? -11.248 3.904 -0.432 1.00 98.25 114 GLU A C 1
ATOM 918 O O . GLU A 1 114 ? -10.523 3.377 -1.275 1.00 98.25 114 GLU A O 1
ATOM 923 N N . LEU A 1 115 ? -12.439 3.386 -0.106 1.00 98.38 115 LEU A N 1
ATOM 924 C CA . LEU A 1 115 ? -12.984 2.171 -0.729 1.00 98.38 115 LEU A CA 1
ATOM 925 C C . LEU A 1 115 ? -13.071 2.315 -2.253 1.00 98.38 115 LEU A C 1
ATOM 927 O O . LEU A 1 115 ? -12.558 1.468 -2.985 1.00 98.38 115 LEU A O 1
ATOM 931 N N . MET A 1 116 ? -13.645 3.417 -2.739 1.00 98.44 116 MET A N 1
ATOM 932 C CA . MET A 1 116 ? -13.772 3.692 -4.174 1.00 98.44 116 MET A CA 1
ATOM 933 C C . MET A 1 116 ? -12.414 3.869 -4.863 1.00 98.44 116 MET A C 1
ATOM 935 O O . MET A 1 116 ? -12.231 3.435 -6.006 1.00 98.44 116 MET A O 1
ATOM 939 N N . LEU A 1 117 ? -11.454 4.512 -4.191 1.00 98.25 117 LEU A N 1
ATOM 940 C CA . LEU A 1 117 ? -10.095 4.683 -4.699 1.00 98.25 117 LEU A CA 1
ATOM 941 C C . LEU A 1 117 ? -9.405 3.328 -4.889 1.00 98.25 117 LEU A C 1
ATOM 943 O O . LEU A 1 117 ? -8.854 3.065 -5.960 1.00 98.25 117 LEU A O 1
ATOM 947 N N . ILE A 1 118 ? -9.447 2.469 -3.869 1.00 98.31 118 ILE A N 1
ATOM 948 C CA . ILE A 1 118 ? -8.781 1.165 -3.909 1.00 98.31 118 ILE A CA 1
ATOM 949 C C . ILE A 1 118 ? -9.500 0.206 -4.858 1.00 98.31 118 ILE A C 1
ATOM 951 O O . ILE A 1 118 ? -8.832 -0.495 -5.615 1.00 98.31 118 ILE A O 1
ATOM 955 N N . GLU A 1 119 ? -10.834 0.221 -4.916 1.00 98.31 119 GLU A N 1
ATOM 956 C CA . GLU A 1 119 ? -11.585 -0.579 -5.891 1.00 98.31 119 GLU A CA 1
ATOM 957 C C . GLU A 1 119 ? -11.163 -0.229 -7.324 1.00 98.31 119 GLU A C 1
ATOM 959 O O . GLU A 1 119 ? -10.862 -1.112 -8.133 1.00 98.31 119 GLU A O 1
ATOM 964 N N . ARG A 1 120 ? -11.076 1.068 -7.641 1.00 97.88 120 ARG A N 1
ATOM 965 C CA . ARG A 1 120 ? -10.597 1.519 -8.950 1.00 97.88 120 ARG A CA 1
ATOM 966 C C . ARG A 1 120 ? -9.169 1.052 -9.210 1.00 97.88 120 ARG A C 1
ATOM 968 O O . ARG A 1 120 ? -8.893 0.567 -10.303 1.00 97.88 120 ARG A O 1
ATOM 975 N N . ALA A 1 121 ? -8.280 1.184 -8.228 1.00 97.38 121 ALA A N 1
ATOM 976 C CA . ALA A 1 121 ? -6.886 0.771 -8.354 1.00 97.38 121 ALA A CA 1
ATOM 977 C C . ALA A 1 121 ? -6.736 -0.742 -8.595 1.00 97.38 121 ALA A C 1
ATOM 979 O O . ALA A 1 121 ? -5.866 -1.150 -9.363 1.00 97.38 121 ALA A O 1
ATOM 980 N N . ILE A 1 122 ? -7.598 -1.573 -8.004 1.00 97.75 122 ILE A N 1
ATOM 981 C CA . ILE A 1 122 ? -7.641 -3.017 -8.277 1.00 97.75 122 ILE A CA 1
ATOM 982 C C . ILE A 1 122 ? -8.117 -3.272 -9.709 1.00 97.75 122 ILE A C 1
ATOM 984 O O . ILE A 1 122 ? -7.476 -4.007 -10.459 1.00 97.75 122 ILE A O 1
ATOM 988 N N . ARG A 1 123 ? -9.210 -2.623 -10.132 1.00 96.94 123 ARG A N 1
ATOM 989 C CA . ARG A 1 123 ? -9.765 -2.787 -11.488 1.00 96.94 123 ARG A CA 1
ATOM 990 C C . ARG A 1 123 ? -8.792 -2.361 -12.587 1.00 96.94 123 ARG A C 1
ATOM 992 O O . ARG A 1 123 ? -8.819 -2.938 -13.668 1.00 96.94 123 ARG A O 1
ATOM 999 N N . THR A 1 124 ? -7.939 -1.374 -12.320 1.00 93.50 124 THR A N 1
ATOM 1000 C CA . THR A 1 124 ? -6.903 -0.916 -13.259 1.00 93.50 124 THR A CA 1
ATOM 1001 C C . THR A 1 124 ? -5.580 -1.677 -13.127 1.00 93.50 124 THR A C 1
ATOM 1003 O O . THR A 1 124 ? -4.614 -1.320 -13.796 1.00 93.50 124 THR A O 1
ATOM 1006 N N . GLY A 1 125 ? -5.503 -2.704 -12.272 1.00 93.56 125 GLY A N 1
ATOM 1007 C CA . GLY A 1 125 ? -4.297 -3.518 -12.073 1.00 93.56 125 GLY A CA 1
ATOM 1008 C C . GLY A 1 125 ? -3.158 -2.804 -11.337 1.00 93.56 125 GLY A C 1
ATOM 1009 O O . GLY A 1 125 ? -2.028 -3.281 -11.342 1.00 93.56 125 GLY A O 1
ATOM 1010 N N . THR A 1 126 ? -3.443 -1.664 -10.706 1.00 95.12 126 THR A N 1
ATOM 1011 C CA . THR A 1 126 ? -2.474 -0.873 -9.934 1.00 95.12 126 THR A CA 1
ATOM 1012 C C . THR A 1 126 ? -2.207 -1.478 -8.556 1.00 95.12 126 THR A C 1
ATOM 1014 O O . THR A 1 126 ? -1.078 -1.435 -8.072 1.00 95.12 126 THR A O 1
ATOM 1017 N N . ILE A 1 127 ? -3.239 -2.031 -7.918 1.00 97.00 127 ILE A N 1
ATOM 1018 C CA . ILE A 1 127 ? -3.130 -2.784 -6.664 1.00 97.00 127 ILE A CA 1
ATOM 1019 C C . ILE A 1 127 ? -3.462 -4.237 -6.975 1.00 97.00 127 ILE A C 1
ATOM 1021 O O . ILE A 1 127 ? -4.500 -4.510 -7.579 1.00 97.00 127 ILE A O 1
ATOM 1025 N N . ALA A 1 128 ? -2.566 -5.148 -6.597 1.00 89.69 128 ALA A N 1
ATOM 1026 C CA . ALA A 1 128 ? -2.653 -6.559 -6.960 1.00 89.69 128 ALA A CA 1
ATOM 1027 C C . ALA A 1 128 ? -1.977 -7.494 -5.952 1.00 89.69 128 ALA A C 1
ATOM 1029 O O . ALA A 1 128 ? -1.298 -7.004 -5.024 1.00 89.69 128 ALA A O 1
#